Protein AF-A0A0R3VZJ7-F1 (afdb_monomer_lite)

Structure (mmCIF, N/CA/C/O backbone):
data_AF-A0A0R3VZJ7-F1
#
_entry.id   AF-A0A0R3VZJ7-F1
#
loop_
_atom_site.group_PDB
_atom_site.id
_atom_site.type_symbol
_atom_site.label_atom_id
_atom_site.label_alt_id
_atom_site.label_comp_id
_atom_site.label_asym_id
_atom_site.label_entity_id
_atom_site.label_seq_id
_atom_site.pdbx_PDB_ins_code
_atom_site.Cartn_x
_atom_site.Cartn_y
_atom_site.Cartn_z
_atom_site.occupancy
_atom_site.B_iso_or_equiv
_atom_site.auth_seq_id
_atom_site.auth_comp_id
_atom_site.auth_asym_id
_atom_site.auth_atom_id
_atom_site.pdbx_PDB_model_num
ATOM 1 N N . LEU A 1 1 ? 11.402 34.734 -26.280 1.00 41.38 1 LEU A N 1
ATOM 2 C CA . LEU A 1 1 ? 10.295 35.397 -25.561 1.00 41.38 1 LEU A CA 1
ATOM 3 C C . LEU A 1 1 ? 9.159 34.391 -25.543 1.00 41.38 1 LEU A C 1
ATOM 5 O O . LEU A 1 1 ? 8.475 34.257 -26.543 1.00 41.38 1 LEU A O 1
ATOM 9 N N . GLY A 1 2 ? 9.145 33.531 -24.523 1.00 44.25 2 GLY A N 1
ATOM 10 C CA . GLY A 1 2 ? 8.180 32.440 -24.400 1.00 44.25 2 GLY A CA 1
ATOM 11 C C . GLY A 1 2 ? 7.080 32.881 -23.454 1.00 44.25 2 GLY A C 1
ATOM 12 O O . GLY A 1 2 ? 7.387 33.278 -22.331 1.00 44.25 2 GLY A O 1
ATOM 13 N N . ASP A 1 3 ? 5.847 32.866 -23.945 1.00 43.16 3 ASP A N 1
ATOM 14 C CA . ASP A 1 3 ? 4.672 33.350 -23.238 1.00 43.16 3 ASP A CA 1
ATOM 15 C C . ASP A 1 3 ? 4.482 32.610 -21.914 1.00 43.16 3 ASP A C 1
ATOM 17 O O . ASP A 1 3 ? 4.195 31.411 -21.851 1.00 43.16 3 ASP A O 1
ATOM 21 N N . SER A 1 4 ? 4.660 33.356 -20.831 1.00 54.75 4 SER A N 1
ATOM 22 C CA . SER A 1 4 ? 4.216 32.994 -19.499 1.00 54.75 4 SER A CA 1
ATOM 23 C C . SER A 1 4 ? 2.700 32.815 -19.559 1.00 54.75 4 SER A C 1
ATOM 25 O O . SER A 1 4 ? 1.959 33.790 -19.673 1.00 54.75 4 SER A O 1
ATOM 27 N N . ASN A 1 5 ? 2.234 31.568 -19.490 1.00 50.53 5 ASN A N 1
ATOM 28 C CA . ASN A 1 5 ? 0.825 31.240 -19.283 1.00 50.53 5 ASN A CA 1
ATOM 29 C C . ASN A 1 5 ? 0.403 31.728 -17.887 1.00 50.53 5 ASN A C 1
ATOM 31 O O . ASN A 1 5 ? 0.384 30.972 -16.915 1.00 50.53 5 ASN A O 1
ATOM 35 N N . VAL A 1 6 ? 0.110 33.022 -17.778 1.00 53.94 6 VAL A N 1
ATOM 36 C CA . VAL A 1 6 ? -0.548 33.611 -16.617 1.00 53.94 6 VAL A CA 1
ATOM 37 C C . VAL A 1 6 ? -2.024 33.275 -16.760 1.00 53.94 6 VAL A C 1
ATOM 39 O O . VAL A 1 6 ? -2.749 33.890 -17.541 1.00 53.94 6 VAL A O 1
ATOM 42 N N . TYR A 1 7 ? -2.462 32.243 -16.043 1.00 53.28 7 TYR A N 1
ATOM 43 C CA . TYR A 1 7 ? -3.884 31.964 -15.906 1.00 53.28 7 TYR A CA 1
ATOM 44 C C . TYR A 1 7 ? -4.554 33.171 -15.234 1.00 53.28 7 TYR A C 1
ATOM 46 O O . TYR A 1 7 ? -4.030 33.663 -14.232 1.00 53.28 7 TYR A O 1
ATOM 54 N N . PRO A 1 8 ? -5.692 33.664 -15.750 1.00 54.41 8 PRO A N 1
ATOM 55 C CA . PRO A 1 8 ? -6.396 34.774 -15.123 1.00 54.41 8 PRO A CA 1
ATOM 56 C C . PRO A 1 8 ? -6.793 34.394 -13.689 1.00 54.41 8 PRO A C 1
ATOM 58 O O . PRO A 1 8 ? -7.278 33.285 -13.458 1.00 54.41 8 PRO A O 1
ATOM 61 N N . GLU A 1 9 ? -6.593 35.308 -12.733 1.00 56.12 9 GLU A N 1
ATOM 62 C CA . GLU A 1 9 ? -6.762 35.082 -11.282 1.00 56.12 9 GLU A CA 1
ATOM 63 C C . GLU A 1 9 ? -8.127 34.474 -10.914 1.00 56.12 9 GLU A C 1
ATOM 65 O O . GLU A 1 9 ? -8.233 33.650 -10.006 1.00 56.12 9 GLU A O 1
ATOM 70 N N . SER A 1 10 ? -9.159 34.766 -11.706 1.00 55.59 10 SER A N 1
ATOM 71 C CA . SER A 1 10 ? -10.507 34.208 -11.560 1.00 55.59 10 SER A CA 1
ATOM 72 C C . SER A 1 10 ? -10.596 32.689 -11.775 1.00 55.59 10 SER A C 1
ATOM 74 O O . SER A 1 10 ? -11.500 32.041 -11.246 1.00 55.59 10 SER A O 1
ATOM 76 N N . GLN A 1 11 ? -9.680 32.079 -12.535 1.00 52.94 11 GLN A N 1
ATOM 77 C CA . GLN A 1 11 ? -9.591 30.618 -12.650 1.00 52.94 11 GLN A CA 1
ATOM 78 C C . GLN A 1 11 ? -8.868 29.994 -11.454 1.00 52.94 11 GLN A C 1
ATOM 80 O O . GLN A 1 11 ? -9.221 28.890 -11.041 1.00 52.94 11 GLN A O 1
ATOM 85 N N . ILE A 1 12 ? -7.918 30.718 -10.858 1.00 54.38 12 ILE A N 1
ATOM 86 C CA . ILE A 1 12 ? -7.191 30.288 -9.660 1.00 54.38 12 ILE A CA 1
ATOM 87 C C . ILE A 1 12 ? -8.134 30.315 -8.443 1.00 54.38 12 ILE A C 1
ATOM 89 O O . ILE A 1 12 ? -8.209 29.332 -7.706 1.00 54.38 12 ILE A O 1
ATOM 93 N N . GLU A 1 13 ? -8.965 31.350 -8.291 1.00 49.41 13 GLU A N 1
ATOM 94 C CA . GLU A 1 13 ? -9.990 31.411 -7.231 1.00 49.41 13 GLU A CA 1
ATOM 95 C C . GLU A 1 13 ? -11.043 30.290 -7.331 1.00 49.41 13 GLU A C 1
ATOM 97 O O . GLU A 1 13 ? -11.495 29.756 -6.315 1.00 49.41 13 GLU A O 1
ATOM 102 N N . ARG A 1 14 ? -11.413 29.866 -8.549 1.00 48.00 14 ARG A N 1
ATOM 103 C CA . ARG A 1 14 ? -12.355 28.745 -8.777 1.00 48.00 14 ARG A CA 1
ATOM 104 C C . ARG A 1 14 ? -11.755 27.370 -8.478 1.00 48.00 14 ARG A C 1
ATOM 106 O O . ARG A 1 14 ? -12.500 26.393 -8.334 1.00 48.00 14 ARG A O 1
ATOM 113 N N . LEU A 1 15 ? -10.431 27.270 -8.403 1.00 51.25 15 LEU A N 1
ATOM 114 C CA . LEU A 1 15 ? -9.739 26.066 -7.946 1.00 51.25 15 LEU A CA 1
ATOM 115 C C . LEU A 1 15 ? -9.631 26.020 -6.415 1.00 51.25 15 LEU A C 1
ATOM 117 O O . LEU A 1 15 ? -9.600 24.925 -5.862 1.00 51.25 15 LEU A O 1
ATOM 121 N N . LEU A 1 16 ? -9.650 27.176 -5.743 1.00 52.19 16 LEU A N 1
ATOM 122 C CA . LEU A 1 16 ? -9.402 27.304 -4.302 1.00 52.19 16 LEU A CA 1
ATOM 123 C C . LEU A 1 16 ? -10.658 27.329 -3.417 1.00 52.19 16 LEU A C 1
ATOM 125 O O . LEU A 1 16 ? -10.527 27.176 -2.208 1.00 52.19 16 LEU A O 1
ATOM 129 N N . ASN A 1 17 ? -11.864 27.485 -3.978 1.00 48.81 17 ASN A N 1
ATOM 130 C CA . ASN A 1 17 ? -13.108 27.539 -3.199 1.00 48.81 17 ASN A CA 1
ATOM 131 C C . ASN A 1 17 ? -13.903 26.212 -3.249 1.00 48.81 17 ASN A C 1
ATOM 133 O O . ASN A 1 17 ? -14.627 25.961 -4.217 1.00 48.81 17 ASN A O 1
ATOM 137 N N . PRO A 1 18 ? -13.830 25.355 -2.207 1.00 49.69 18 PRO A N 1
ATOM 138 C CA . PRO A 1 18 ? -14.452 24.024 -2.187 1.00 49.69 18 PRO A CA 1
ATOM 139 C C . PRO A 1 18 ? -15.972 24.020 -1.925 1.00 49.69 18 PRO A C 1
ATOM 141 O O . PRO A 1 18 ? -16.560 22.951 -1.780 1.00 49.69 18 PRO A O 1
ATOM 144 N N . HIS A 1 19 ? -16.630 25.182 -1.870 1.00 48.81 19 HIS A N 1
ATOM 145 C CA . HIS A 1 19 ? -18.038 25.318 -1.467 1.00 48.81 19 HIS A CA 1
ATOM 146 C C . HIS A 1 19 ? -19.068 25.304 -2.616 1.00 48.81 19 HIS A C 1
ATOM 148 O O . HIS A 1 19 ? -20.208 25.712 -2.418 1.00 48.81 19 HIS A O 1
ATOM 154 N N . VAL A 1 20 ? -18.714 24.810 -3.808 1.00 49.72 20 VAL A N 1
ATOM 155 C CA . VAL A 1 20 ? -19.672 24.679 -4.923 1.00 49.72 20 VAL A CA 1
ATOM 156 C C . VAL A 1 20 ? -20.380 23.321 -4.870 1.00 49.72 20 VAL A C 1
ATOM 158 O O . VAL A 1 20 ? -19.741 22.267 -4.925 1.00 49.72 20 VAL A O 1
ATOM 161 N N . GLU A 1 21 ? -21.708 23.358 -4.780 1.00 42.06 21 GLU A N 1
ATOM 162 C CA . GLU A 1 21 ? -22.607 22.202 -4.809 1.00 42.06 21 GLU A CA 1
ATOM 163 C C . GLU A 1 21 ? -22.378 21.368 -6.090 1.00 42.06 21 GLU A C 1
ATOM 165 O O . GLU A 1 21 ? -22.330 21.907 -7.195 1.00 42.06 21 GLU A O 1
ATOM 170 N N . GLY A 1 22 ? -22.148 20.056 -5.945 1.00 54.41 22 GLY A N 1
ATOM 171 C CA . GLY A 1 22 ? -21.837 19.146 -7.061 1.00 54.41 22 GLY A CA 1
ATOM 172 C C . GLY A 1 22 ? -20.361 18.752 -7.236 1.00 54.41 22 GLY A C 1
ATOM 173 O O . GLY A 1 22 ? -20.058 17.944 -8.115 1.00 54.41 22 GLY A O 1
ATOM 174 N N . ARG A 1 23 ? -19.426 19.240 -6.403 1.00 47.16 23 ARG A N 1
ATOM 175 C CA . ARG A 1 23 ? -18.058 18.683 -6.343 1.00 47.16 23 ARG A CA 1
ATOM 176 C C . ARG A 1 23 ? -17.961 17.529 -5.341 1.00 47.16 23 ARG A C 1
ATOM 178 O O . ARG A 1 23 ? -18.386 17.646 -4.195 1.00 47.16 23 ARG A O 1
ATOM 185 N N . VAL A 1 24 ? -17.339 16.425 -5.762 1.00 50.09 24 VAL A N 1
ATOM 186 C CA . VAL A 1 24 ? -16.929 15.330 -4.870 1.00 50.09 24 VAL A CA 1
ATOM 187 C C . VAL A 1 24 ? -15.959 15.902 -3.836 1.00 50.09 24 VAL A C 1
ATOM 189 O O . VAL A 1 24 ? -14.879 16.373 -4.196 1.00 50.09 24 VAL A O 1
ATOM 192 N N . LYS A 1 25 ? -16.325 15.874 -2.549 1.00 46.91 25 LYS A N 1
ATOM 193 C CA . LYS A 1 25 ? -15.361 16.111 -1.469 1.00 46.91 25 LYS A CA 1
ATOM 194 C C . LYS A 1 25 ? -14.358 14.960 -1.485 1.00 46.91 25 LYS A C 1
ATOM 196 O O . LYS A 1 25 ? -14.656 13.871 -1.007 1.00 46.91 25 LYS A O 1
ATOM 201 N N . PHE A 1 26 ? -13.177 15.209 -2.046 1.00 52.59 26 PHE A N 1
ATOM 202 C CA . PHE A 1 26 ? -12.049 14.272 -2.009 1.00 52.59 26 PHE A CA 1
ATOM 203 C C . PHE A 1 26 ? -11.436 14.130 -0.605 1.00 52.59 26 PHE A C 1
ATOM 205 O O . PHE A 1 26 ? -10.594 13.269 -0.378 1.00 52.59 26 PHE A O 1
ATOM 212 N N . GLU A 1 27 ? -11.889 14.929 0.358 1.00 56.69 27 GLU A N 1
ATOM 213 C CA . GLU A 1 27 ? -11.442 14.884 1.745 1.00 56.69 27 GLU A CA 1
ATOM 214 C C . GLU A 1 27 ? -12.354 14.001 2.592 1.00 56.69 27 GLU A C 1
ATOM 216 O O . GLU A 1 27 ? -13.146 14.481 3.406 1.00 56.69 27 GLU A O 1
ATOM 221 N N . ARG A 1 28 ? -12.239 12.681 2.445 1.00 65.81 28 ARG A N 1
ATOM 222 C CA . ARG A 1 28 ? -12.564 11.830 3.589 1.00 65.81 28 ARG A CA 1
ATOM 223 C C . ARG A 1 28 ? -11.336 11.056 4.014 1.00 65.81 28 ARG A C 1
ATOM 225 O O . ARG A 1 28 ? -10.879 10.149 3.327 1.00 65.81 28 ARG A O 1
ATOM 232 N N . GLU A 1 29 ? -10.831 11.440 5.176 1.00 80.75 29 GLU A N 1
ATOM 233 C CA . GLU A 1 29 ? -9.747 10.740 5.841 1.00 80.75 29 GLU A CA 1
ATOM 234 C C . GLU A 1 29 ? -10.153 9.306 6.186 1.00 80.75 29 GLU A C 1
ATOM 236 O O . GLU A 1 29 ? -11.286 9.032 6.600 1.00 80.75 29 GLU A O 1
ATOM 241 N N . LEU A 1 30 ? -9.196 8.389 6.055 1.00 90.19 30 LEU A N 1
ATOM 242 C CA . LEU A 1 30 ? -9.347 7.029 6.551 1.00 90.19 30 LEU A CA 1
ATOM 243 C C . LEU A 1 30 ? -9.498 7.053 8.075 1.00 90.19 30 LEU A C 1
ATOM 245 O O . LEU A 1 30 ? -8.669 7.621 8.788 1.00 90.19 30 LEU A O 1
ATOM 249 N N . LYS A 1 31 ? -10.536 6.379 8.564 1.00 93.25 31 LYS A N 1
ATOM 250 C CA . LYS A 1 31 ? -10.782 6.091 9.984 1.00 93.25 31 LYS A CA 1
ATOM 251 C C . LYS A 1 31 ? -10.535 4.609 10.278 1.00 93.25 31 LYS A C 1
ATOM 253 O O . LYS A 1 31 ? -10.707 3.807 9.364 1.00 93.25 31 LYS A O 1
ATOM 258 N N . PRO A 1 32 ? -10.257 4.204 11.529 1.00 93.69 32 PRO A N 1
ATOM 259 C CA . PRO A 1 32 ? -10.097 2.789 11.884 1.00 93.69 32 PRO A CA 1
ATOM 260 C C . PRO A 1 32 ? -11.278 1.895 11.468 1.00 93.69 32 PRO A C 1
ATOM 262 O O . PRO A 1 32 ? -11.078 0.752 11.081 1.00 93.69 32 PRO A O 1
ATOM 265 N N . THR A 1 33 ? -12.501 2.428 11.466 1.00 93.69 33 THR A N 1
ATOM 266 C CA . THR A 1 33 ? -13.726 1.721 11.049 1.00 93.69 33 THR A CA 1
ATOM 267 C C . THR A 1 33 ? -13.951 1.697 9.533 1.00 93.69 33 THR A C 1
ATOM 269 O O . THR A 1 33 ? -14.984 1.231 9.060 1.00 93.69 33 THR A O 1
ATOM 272 N N . THR A 1 34 ? -13.016 2.225 8.738 1.00 93.44 34 THR A N 1
ATOM 273 C CA . THR A 1 34 ? -13.150 2.255 7.276 1.00 93.44 34 THR A CA 1
ATOM 274 C C . THR A 1 34 ? -12.887 0.867 6.718 1.00 93.44 34 THR A C 1
ATOM 276 O O . THR A 1 34 ? -11.823 0.298 6.962 1.00 93.44 34 THR A O 1
ATOM 279 N N . SER A 1 35 ? -13.838 0.350 5.941 1.00 95.06 35 SER A N 1
ATOM 280 C CA . SER A 1 35 ? -13.634 -0.856 5.143 1.00 95.06 35 SER A CA 1
ATOM 281 C C . SER A 1 35 ? -12.682 -0.559 3.985 1.00 95.06 35 SER A C 1
ATOM 283 O O . SER A 1 35 ? -12.845 0.439 3.270 1.00 95.06 35 SER A O 1
ATOM 285 N N . ILE A 1 36 ? -11.682 -1.417 3.818 1.00 95.75 36 ILE A N 1
ATOM 286 C CA . ILE A 1 36 ? -10.664 -1.349 2.779 1.00 95.75 36 ILE A CA 1
ATOM 287 C C . ILE A 1 36 ? -10.525 -2.696 2.075 1.00 95.75 36 ILE A C 1
ATOM 289 O O . ILE A 1 36 ? -10.745 -3.758 2.654 1.00 95.75 36 ILE A O 1
ATOM 293 N N . ARG A 1 37 ? -10.097 -2.646 0.816 1.00 96.19 37 ARG A N 1
ATOM 294 C CA . ARG A 1 37 ? -9.751 -3.820 0.017 1.00 96.19 37 ARG A CA 1
ATOM 295 C C . ARG A 1 37 ? -8.593 -3.508 -0.909 1.00 96.19 37 ARG A C 1
ATOM 297 O O . ARG A 1 37 ? -8.492 -2.401 -1.428 1.00 96.19 37 ARG A O 1
ATOM 304 N N . LEU A 1 38 ? -7.734 -4.492 -1.150 1.00 95.81 38 LEU A N 1
ATOM 305 C CA . LEU A 1 38 ? -6.675 -4.388 -2.151 1.00 95.81 38 LEU A CA 1
ATOM 306 C C . LEU A 1 38 ? -7.276 -4.121 -3.540 1.00 95.81 38 LEU A C 1
ATOM 308 O O . LEU A 1 38 ? -8.195 -4.823 -3.956 1.00 95.81 38 LEU A O 1
ATOM 312 N N . THR A 1 39 ? -6.746 -3.151 -4.283 1.00 94.12 39 THR A N 1
ATOM 313 C CA . THR A 1 39 ? -7.271 -2.770 -5.604 1.00 94.12 39 THR A CA 1
ATOM 314 C C . THR A 1 39 ? -7.266 -3.968 -6.555 1.00 94.12 39 THR A C 1
ATOM 316 O O . THR A 1 39 ? -8.296 -4.342 -7.119 1.00 94.12 39 THR A O 1
ATOM 319 N N . ARG A 1 40 ? -6.100 -4.608 -6.706 1.00 93.50 40 ARG A N 1
ATOM 320 C CA . ARG A 1 40 ? -5.902 -5.869 -7.432 1.00 93.50 40 ARG A CA 1
ATOM 321 C C . ARG A 1 40 ? -4.699 -6.596 -6.845 1.00 93.50 40 ARG A C 1
ATOM 323 O O . ARG A 1 40 ? -3.713 -5.964 -6.485 1.00 93.50 40 ARG A O 1
ATOM 330 N N . ARG A 1 41 ? -4.736 -7.927 -6.808 1.00 92.44 41 ARG A N 1
ATOM 331 C CA . ARG A 1 41 ? -3.574 -8.728 -6.388 1.00 92.44 41 ARG A CA 1
ATOM 332 C C . ARG A 1 41 ? -2.490 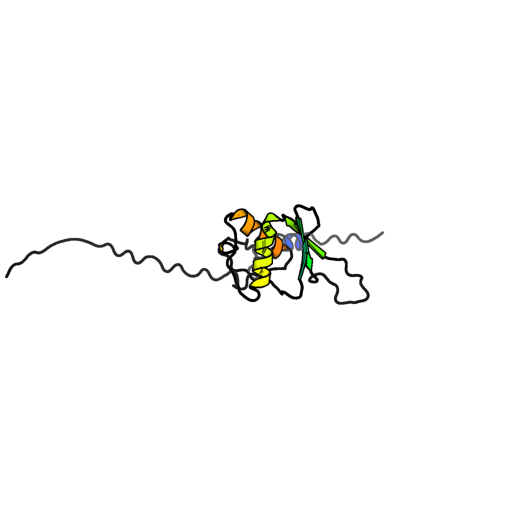-8.811 -7.466 1.00 92.44 41 ARG A C 1
ATOM 334 O O . ARG A 1 41 ? -1.310 -8.753 -7.150 1.00 92.44 41 ARG A O 1
ATOM 341 N N . SER A 1 42 ? -2.881 -8.907 -8.737 1.00 90.81 42 SER A N 1
ATOM 342 C CA . SER A 1 42 ? -1.965 -9.144 -9.866 1.00 90.81 42 SER A CA 1
ATOM 343 C C . SER A 1 42 ? -1.046 -7.969 -10.209 1.00 90.81 42 SER A C 1
ATOM 345 O O . SER A 1 42 ? -0.147 -8.121 -11.027 1.00 90.81 42 SER A O 1
ATOM 347 N N . ILE A 1 43 ? -1.294 -6.791 -9.635 1.00 89.81 43 ILE A N 1
ATOM 348 C CA . ILE A 1 43 ? -0.516 -5.579 -9.908 1.00 89.81 43 ILE A CA 1
ATOM 349 C C . ILE A 1 43 ? 0.654 -5.404 -8.938 1.00 89.81 43 ILE A C 1
ATOM 351 O O . ILE A 1 43 ? 1.373 -4.426 -9.096 1.00 89.81 43 ILE A O 1
ATOM 355 N N . LEU A 1 44 ? 0.803 -6.276 -7.930 1.00 93.81 44 LEU A N 1
ATOM 356 C CA . LEU A 1 44 ? 1.744 -6.100 -6.822 1.00 93.81 44 LEU A CA 1
ATOM 357 C C . LEU A 1 44 ? 2.850 -7.154 -6.832 1.00 93.81 44 LEU A C 1
ATOM 359 O O . LEU A 1 44 ? 2.586 -8.343 -7.008 1.00 93.81 44 LEU A O 1
ATOM 363 N N . GLY A 1 45 ? 4.072 -6.719 -6.535 1.00 93.44 45 GLY A N 1
ATOM 364 C CA . GLY A 1 45 ? 5.202 -7.582 -6.207 1.00 93.44 45 GLY A CA 1
ATOM 365 C C . GLY A 1 45 ? 5.809 -7.170 -4.872 1.00 93.44 45 GLY A C 1
ATOM 366 O O . GLY A 1 45 ? 6.285 -6.046 -4.731 1.00 93.44 45 GLY A O 1
ATOM 367 N N . LEU A 1 46 ? 5.802 -8.068 -3.887 1.00 94.81 46 LEU A N 1
ATOM 368 C CA . LEU A 1 46 ? 6.391 -7.799 -2.578 1.00 94.81 46 LEU A CA 1
ATOM 369 C C . LEU A 1 46 ? 7.843 -8.290 -2.535 1.00 94.81 46 LEU A C 1
ATOM 371 O O . LEU A 1 46 ? 8.114 -9.468 -2.760 1.00 94.81 46 LEU A O 1
ATOM 375 N N . VAL A 1 47 ? 8.776 -7.386 -2.232 1.00 93.94 47 VAL A N 1
ATOM 376 C CA . VAL A 1 47 ? 10.216 -7.670 -2.192 1.00 93.94 47 VAL A CA 1
ATOM 377 C C . VAL A 1 47 ? 10.781 -7.278 -0.834 1.00 93.94 47 VAL A C 1
ATOM 379 O O . VAL A 1 47 ? 10.714 -6.125 -0.407 1.00 93.94 47 VAL A O 1
ATOM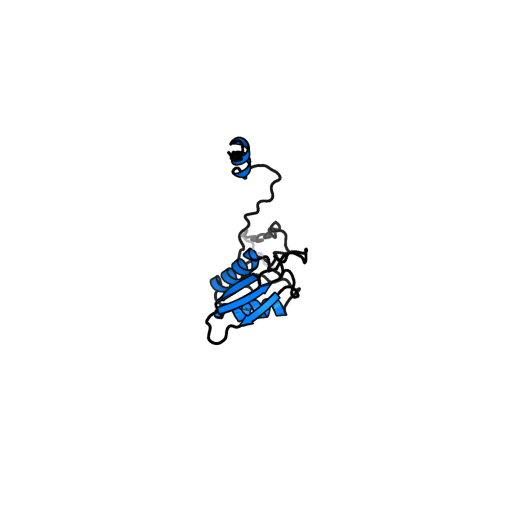 382 N N . ARG A 1 48 ? 11.382 -8.251 -0.149 1.00 91.81 48 ARG A N 1
ATOM 383 C CA . ARG A 1 48 ? 12.074 -8.045 1.127 1.00 91.81 48 ARG A CA 1
ATOM 384 C C . ARG A 1 48 ? 13.542 -7.724 0.842 1.00 91.81 48 ARG A C 1
ATOM 386 O O . ARG A 1 48 ? 14.232 -8.539 0.230 1.00 91.81 48 ARG A O 1
ATOM 393 N N . ARG A 1 49 ? 14.044 -6.574 1.304 1.00 82.88 49 ARG A N 1
ATOM 394 C CA . ARG A 1 49 ? 15.480 -6.268 1.205 1.00 82.88 49 ARG A CA 1
ATOM 395 C C . ARG A 1 49 ? 16.260 -7.113 2.218 1.00 82.88 49 ARG A C 1
ATOM 397 O O . ARG A 1 49 ? 15.853 -7.256 3.376 1.00 82.88 49 ARG A O 1
ATOM 404 N N . ARG A 1 50 ? 17.365 -7.721 1.775 1.00 80.88 50 ARG A N 1
ATOM 405 C CA . ARG A 1 50 ? 18.226 -8.559 2.624 1.00 80.88 50 ARG A CA 1
ATOM 406 C C . ARG A 1 50 ? 18.942 -7.673 3.645 1.00 80.88 50 ARG A C 1
ATOM 408 O O . ARG A 1 50 ? 19.572 -6.702 3.250 1.00 80.88 50 ARG A O 1
ATOM 415 N N . GLY A 1 51 ? 18.830 -8.003 4.933 1.00 79.12 51 GLY A N 1
ATOM 416 C CA . GLY A 1 51 ? 19.479 -7.248 6.015 1.00 79.12 51 GLY A CA 1
ATOM 417 C C . GLY A 1 51 ? 18.912 -5.845 6.270 1.00 79.12 51 GLY A C 1
ATOM 418 O O . GLY A 1 51 ? 19.553 -5.073 6.968 1.00 79.12 51 GLY A O 1
ATOM 419 N N . GLY A 1 52 ? 17.749 -5.507 5.700 1.00 83.25 52 GLY A N 1
ATOM 420 C CA . GLY A 1 52 ? 17.111 -4.202 5.876 1.00 83.25 52 GLY A CA 1
ATOM 421 C C . GLY A 1 52 ? 15.896 -4.228 6.807 1.00 83.25 52 GLY A C 1
ATOM 422 O O . GLY A 1 52 ? 15.160 -5.223 6.880 1.00 83.25 52 GLY A O 1
ATOM 423 N N . ASP A 1 53 ? 15.643 -3.075 7.426 1.00 92.56 53 ASP A N 1
ATOM 424 C CA . ASP A 1 53 ? 14.486 -2.795 8.288 1.00 92.56 53 ASP A CA 1
ATOM 425 C C . ASP A 1 53 ? 13.231 -2.386 7.502 1.00 92.56 53 ASP A C 1
ATOM 427 O O . ASP A 1 53 ? 12.234 -1.955 8.082 1.00 92.56 53 ASP A O 1
ATOM 431 N N . SER A 1 54 ? 13.253 -2.540 6.177 1.00 95.50 54 SER A N 1
ATOM 432 C CA . SER A 1 54 ? 12.158 -2.195 5.275 1.00 95.50 54 SER A CA 1
ATOM 433 C C . SER A 1 54 ? 11.879 -3.281 4.233 1.00 95.50 54 SER A C 1
ATOM 435 O O . SER A 1 54 ? 12.661 -4.215 4.008 1.00 95.50 54 SER A O 1
ATOM 437 N N . PHE A 1 55 ? 10.721 -3.165 3.594 1.00 95.94 55 PHE A N 1
ATOM 438 C CA . PHE A 1 55 ? 10.332 -3.931 2.417 1.00 95.94 55 PHE A CA 1
ATOM 439 C C . PHE A 1 55 ? 9.737 -2.995 1.364 1.00 95.94 55 PHE A C 1
ATOM 441 O O . PHE A 1 55 ? 9.301 -1.886 1.678 1.00 95.94 55 PHE A O 1
ATOM 448 N N . CYS A 1 56 ? 9.721 -3.447 0.113 1.00 95.81 56 CYS A N 1
ATOM 449 C CA . CYS A 1 56 ? 9.189 -2.692 -1.015 1.00 95.81 56 CYS A CA 1
ATOM 450 C C . CYS A 1 56 ? 7.988 -3.420 -1.623 1.00 95.81 56 CYS A C 1
ATOM 452 O O . CYS A 1 56 ? 8.029 -4.633 -1.841 1.00 95.81 56 CYS A O 1
ATOM 454 N N . ILE A 1 57 ? 6.942 -2.663 -1.938 1.00 96.44 57 ILE A N 1
ATOM 455 C CA . ILE A 1 57 ? 5.784 -3.116 -2.705 1.00 96.44 57 ILE A CA 1
ATOM 456 C C . ILE A 1 57 ? 5.889 -2.485 -4.088 1.00 96.44 57 ILE A C 1
ATOM 458 O O . ILE A 1 57 ? 5.597 -1.304 -4.256 1.00 96.44 57 ILE A O 1
ATOM 462 N N . TYR A 1 58 ? 6.330 -3.258 -5.071 1.00 96.00 58 TYR A N 1
ATOM 463 C CA . TYR A 1 58 ? 6.347 -2.838 -6.467 1.00 96.00 58 TYR A CA 1
ATOM 464 C C . TYR A 1 58 ? 4.944 -2.903 -7.052 1.00 96.00 58 TYR A C 1
ATOM 466 O O . TYR A 1 58 ? 4.198 -3.839 -6.751 1.00 96.00 58 TYR A O 1
ATOM 474 N N . HIS A 1 59 ? 4.593 -1.944 -7.907 1.00 94.44 59 HIS A N 1
ATOM 475 C CA . HIS A 1 59 ? 3.315 -1.967 -8.604 1.00 94.44 59 HIS A CA 1
ATOM 476 C C . HIS A 1 59 ? 3.368 -1.372 -10.009 1.00 94.44 59 HIS A C 1
ATOM 478 O O . HIS A 1 59 ? 4.248 -0.585 -10.340 1.00 94.44 59 HIS A O 1
ATOM 484 N N . ILE A 1 60 ? 2.379 -1.740 -10.826 1.00 93.00 60 ILE A N 1
ATOM 485 C CA . ILE A 1 60 ? 2.275 -1.322 -12.236 1.00 93.00 60 ILE A CA 1
ATOM 486 C C . ILE A 1 60 ? 1.185 -0.272 -12.498 1.00 93.00 60 ILE A C 1
ATOM 488 O O . ILE A 1 60 ? 0.894 0.028 -13.651 1.00 93.00 60 ILE A O 1
ATOM 492 N N . LEU A 1 61 ? 0.559 0.283 -11.450 1.00 90.50 61 LEU A N 1
ATOM 493 C CA . LEU A 1 61 ? -0.534 1.267 -11.594 1.00 90.50 61 LEU A CA 1
ATOM 494 C C . LEU A 1 61 ? -0.144 2.511 -12.400 1.00 90.50 61 LEU A C 1
ATOM 496 O O . LEU A 1 61 ? -0.986 3.068 -13.095 1.00 90.50 61 LEU A O 1
ATOM 500 N N . CYS A 1 62 ? 1.118 2.925 -12.308 1.00 87.12 62 CYS A N 1
ATOM 501 C CA . CYS A 1 62 ? 1.630 4.112 -12.985 1.00 87.12 62 CYS A CA 1
ATOM 502 C C . CYS A 1 62 ? 2.308 3.786 -14.321 1.00 87.12 62 CYS A C 1
ATOM 504 O O . CYS A 1 62 ? 2.886 4.678 -14.939 1.00 87.12 62 CYS A O 1
ATOM 506 N N . ASN A 1 63 ? 2.272 2.525 -14.769 1.00 90.38 63 ASN A N 1
ATOM 507 C CA . ASN A 1 63 ? 2.898 2.159 -16.030 1.00 90.38 63 ASN A CA 1
ATOM 508 C C . ASN A 1 63 ? 2.126 2.782 -17.196 1.00 90.38 63 ASN A C 1
ATOM 510 O O . ASN A 1 63 ? 0.906 2.638 -17.315 1.00 90.38 63 ASN A O 1
ATOM 514 N N . SER A 1 64 ? 2.864 3.421 -18.098 1.00 89.25 64 SER A N 1
ATOM 515 C CA . SER A 1 64 ? 2.366 3.802 -19.407 1.00 89.25 64 SER A CA 1
ATOM 516 C C . SER A 1 64 ? 1.850 2.569 -20.141 1.00 89.25 64 SER A C 1
ATOM 518 O O . SER A 1 64 ? 2.488 1.513 -20.171 1.00 89.25 64 SER A O 1
ATOM 520 N N . ARG A 1 65 ? 0.690 2.731 -20.779 1.00 90.00 65 ARG A N 1
ATOM 521 C CA . ARG A 1 65 ? 0.135 1.740 -21.709 1.00 90.00 65 ARG A CA 1
ATOM 522 C C . ARG A 1 65 ? 0.838 1.762 -23.064 1.00 90.00 65 ARG A C 1
ATOM 524 O O . ARG A 1 65 ? 0.692 0.820 -23.835 1.00 90.00 65 ARG A O 1
ATOM 531 N N . ASP A 1 66 ? 1.558 2.838 -23.362 1.00 91.69 66 ASP A N 1
ATOM 532 C CA . ASP A 1 66 ? 2.327 2.989 -24.586 1.00 91.69 66 ASP A CA 1
ATOM 533 C C . ASP A 1 66 ? 3.745 2.453 -24.371 1.00 91.69 66 ASP A C 1
ATOM 535 O O . ASP A 1 66 ? 4.529 3.004 -23.595 1.00 91.69 66 ASP A O 1
ATOM 539 N N . LEU A 1 67 ? 4.042 1.364 -25.086 1.00 84.25 67 LEU A N 1
ATOM 540 C CA . LEU A 1 67 ? 5.284 0.596 -25.012 1.00 84.25 67 LEU A CA 1
ATOM 541 C C . LEU A 1 67 ? 6.528 1.411 -25.397 1.00 84.25 67 LEU A C 1
ATOM 543 O O . LEU A 1 67 ? 7.640 1.029 -25.043 1.00 84.25 67 LEU A O 1
ATOM 547 N N . ARG A 1 68 ? 6.362 2.528 -26.116 1.00 91.06 68 ARG A N 1
ATOM 548 C CA . ARG A 1 68 ? 7.476 3.410 -26.495 1.00 91.06 68 ARG A CA 1
ATOM 549 C C . ARG A 1 68 ? 8.045 4.162 -25.296 1.00 91.06 68 ARG A C 1
ATOM 551 O O . ARG A 1 68 ? 9.197 4.586 -25.340 1.00 91.06 68 ARG A O 1
ATOM 558 N N . PHE A 1 69 ? 7.254 4.331 -24.237 1.00 89.69 69 PHE A N 1
ATOM 559 C CA . PHE A 1 69 ? 7.723 4.945 -23.004 1.00 89.69 69 PHE A CA 1
ATOM 560 C C . PHE A 1 69 ? 8.337 3.886 -22.094 1.00 89.69 69 PHE A C 1
ATOM 562 O O . PHE A 1 69 ? 7.705 2.884 -21.756 1.00 89.69 69 PHE A O 1
ATOM 569 N N . ALA A 1 70 ? 9.570 4.137 -21.658 1.00 83.62 70 ALA A N 1
ATOM 570 C CA . ALA A 1 70 ? 10.186 3.344 -20.610 1.00 83.62 70 ALA A CA 1
ATOM 571 C C . ALA A 1 70 ? 9.392 3.519 -19.306 1.00 83.62 70 ALA A C 1
ATOM 573 O O . ALA A 1 70 ? 9.151 4.638 -18.854 1.00 83.62 70 ALA A O 1
ATOM 574 N N . ASN A 1 71 ? 8.996 2.402 -18.700 1.00 83.88 71 ASN A N 1
ATOM 575 C CA . ASN A 1 71 ? 8.367 2.396 -17.387 1.00 83.88 71 ASN A CA 1
ATOM 576 C C . ASN A 1 71 ? 9.444 2.227 -16.318 1.00 83.88 71 ASN A C 1
ATOM 578 O O . ASN A 1 71 ? 10.161 1.225 -16.309 1.00 83.88 71 ASN A O 1
ATOM 582 N N . TYR A 1 72 ? 9.544 3.188 -15.404 1.00 86.75 72 TYR A N 1
ATOM 583 C CA . TYR A 1 72 ? 10.397 3.047 -14.230 1.00 86.75 72 TYR A CA 1
ATOM 584 C C . TYR A 1 72 ? 9.690 2.212 -13.166 1.00 86.75 72 TYR A C 1
ATOM 586 O O . TYR A 1 72 ? 8.476 2.315 -12.971 1.00 86.75 72 TYR A O 1
ATOM 594 N N . ALA A 1 73 ? 10.460 1.381 -12.464 1.00 86.50 73 ALA A N 1
ATOM 595 C CA . ALA A 1 73 ? 9.931 0.563 -11.388 1.00 86.50 73 ALA A CA 1
ATOM 596 C C . ALA A 1 73 ? 9.376 1.465 -10.276 1.00 86.50 73 ALA A C 1
ATOM 598 O O . ALA A 1 73 ? 10.132 2.132 -9.571 1.00 86.50 73 ALA A O 1
ATOM 599 N N . THR A 1 74 ? 8.053 1.471 -10.122 1.00 91.69 74 THR A N 1
ATOM 600 C CA . THR A 1 74 ? 7.383 2.203 -9.045 1.00 91.69 74 THR A CA 1
ATOM 601 C C . THR A 1 74 ? 7.233 1.276 -7.849 1.00 91.69 74 THR A C 1
ATOM 603 O O . THR A 1 74 ? 6.772 0.139 -7.991 1.00 91.69 74 THR A O 1
ATOM 606 N N . TYR A 1 75 ? 7.647 1.743 -6.674 1.00 94.31 75 TYR A N 1
ATOM 607 C CA . TYR A 1 75 ? 7.514 0.984 -5.441 1.00 94.31 75 TYR A CA 1
ATOM 608 C C . TYR A 1 75 ? 7.152 1.873 -4.258 1.00 94.31 75 TYR A C 1
ATOM 610 O O . TYR A 1 75 ? 7.535 3.038 -4.187 1.00 94.31 75 TYR A O 1
ATOM 618 N N . LEU A 1 76 ? 6.453 1.273 -3.302 1.00 95.25 76 LEU A N 1
ATOM 619 C CA . LEU A 1 76 ? 6.192 1.837 -1.988 1.00 95.25 76 LEU A CA 1
ATOM 620 C C . LEU A 1 76 ? 7.093 1.144 -0.967 1.00 95.25 76 LEU A C 1
ATOM 622 O O . LEU A 1 76 ? 7.022 -0.074 -0.802 1.00 95.25 76 LEU A O 1
ATOM 626 N N . GLU A 1 77 ? 7.956 1.905 -0.301 1.00 95.75 77 GLU A N 1
ATOM 627 C CA . GLU A 1 77 ? 8.808 1.394 0.775 1.00 95.75 77 GLU A CA 1
ATOM 628 C C . GLU A 1 77 ? 8.114 1.549 2.134 1.00 95.75 77 GLU A C 1
ATOM 630 O O . GLU A 1 77 ? 7.547 2.598 2.439 1.00 95.75 77 GLU A O 1
ATOM 635 N N . MET A 1 78 ? 8.147 0.495 2.950 1.00 95.81 78 MET A N 1
ATOM 636 C CA . MET A 1 78 ? 7.520 0.461 4.272 1.00 95.81 78 MET A CA 1
ATOM 637 C C . MET A 1 78 ? 8.414 -0.229 5.311 1.00 95.81 78 MET A C 1
ATOM 639 O O . MET A 1 78 ? 9.174 -1.136 4.962 1.00 95.81 78 MET A O 1
ATOM 643 N N . PRO A 1 79 ? 8.305 0.142 6.602 1.00 95.50 79 PRO A N 1
ATOM 644 C CA . PRO A 1 79 ? 9.011 -0.538 7.684 1.00 95.50 79 PRO A CA 1
ATOM 645 C C . PRO A 1 79 ? 8.637 -2.018 7.783 1.00 95.50 79 PRO A C 1
ATOM 647 O O . PRO A 1 79 ? 7.462 -2.380 7.740 1.00 95.50 79 PRO A O 1
ATOM 650 N N . ARG A 1 80 ? 9.625 -2.879 8.027 1.00 94.12 80 ARG A N 1
ATOM 651 C CA . ARG A 1 80 ? 9.484 -4.340 8.125 1.00 94.12 80 ARG A CA 1
ATOM 652 C C . ARG A 1 80 ? 8.441 -4.787 9.150 1.00 94.12 80 ARG A C 1
ATOM 654 O O . ARG A 1 80 ? 7.785 -5.795 8.916 1.00 94.12 80 ARG A O 1
ATOM 661 N N . LYS A 1 81 ? 8.233 -4.038 10.238 1.00 94.12 81 LYS A N 1
ATOM 662 C CA . LYS A 1 81 ? 7.186 -4.332 11.238 1.00 94.12 81 LYS A CA 1
ATOM 663 C C . LYS A 1 81 ? 5.767 -4.385 10.650 1.00 94.12 81 LYS A C 1
ATOM 665 O O . LYS A 1 81 ? 4.905 -5.058 11.198 1.00 94.12 81 LYS A O 1
ATOM 670 N N . LEU A 1 82 ? 5.531 -3.697 9.531 1.00 96.06 82 LEU A N 1
ATOM 671 C CA . LEU A 1 82 ? 4.227 -3.623 8.871 1.00 96.06 82 LEU A CA 1
ATOM 672 C C . LEU A 1 82 ? 4.003 -4.754 7.856 1.00 96.06 82 LEU A C 1
ATOM 674 O O . LEU A 1 82 ? 2.902 -4.910 7.330 1.00 96.06 82 LEU A O 1
ATOM 678 N N . LEU A 1 83 ? 5.041 -5.544 7.571 1.00 95.06 83 LEU A N 1
ATOM 679 C CA . LEU A 1 83 ? 5.043 -6.542 6.507 1.00 95.06 83 LEU A CA 1
ATOM 680 C C . LEU A 1 83 ? 3.920 -7.572 6.664 1.00 95.06 83 LEU A C 1
ATOM 682 O O . LEU A 1 83 ? 3.195 -7.831 5.707 1.00 95.06 83 LEU A O 1
ATOM 686 N N . SER A 1 84 ? 3.739 -8.111 7.871 1.00 95.38 84 SER A N 1
ATOM 687 C CA . SER A 1 84 ? 2.734 -9.144 8.139 1.00 95.38 84 SER A CA 1
ATOM 688 C C . SER A 1 84 ? 1.309 -8.669 7.836 1.00 95.38 84 SER A C 1
ATOM 690 O O . SER A 1 84 ? 0.496 -9.450 7.349 1.00 95.38 84 SER A O 1
ATOM 692 N N . MET A 1 85 ? 1.009 -7.382 8.060 1.00 96.56 85 MET A N 1
ATOM 693 C CA . MET A 1 85 ? -0.297 -6.800 7.724 1.00 96.56 85 MET A CA 1
ATOM 694 C C . MET A 1 85 ? -0.530 -6.776 6.217 1.00 96.56 85 MET A C 1
ATOM 696 O O . MET A 1 85 ? -1.613 -7.123 5.752 1.00 96.56 85 MET A O 1
ATOM 700 N N . VAL A 1 86 ? 0.492 -6.391 5.450 1.00 96.56 86 VAL A N 1
ATOM 701 C CA . VAL A 1 86 ? 0.409 -6.326 3.987 1.00 96.56 86 VAL A CA 1
ATOM 702 C C . VAL A 1 86 ? 0.311 -7.725 3.382 1.00 96.56 86 VAL A C 1
ATOM 704 O O . VAL A 1 86 ? -0.507 -7.949 2.494 1.00 96.56 86 VAL A O 1
ATOM 707 N N . GLU A 1 87 ? 1.097 -8.684 3.874 1.00 96.25 87 GLU A N 1
ATOM 708 C CA . GLU A 1 87 ? 1.034 -10.080 3.420 1.00 96.25 87 GLU A CA 1
ATOM 709 C C . GLU A 1 87 ? -0.339 -10.697 3.683 1.00 96.25 87 GLU A C 1
ATOM 711 O O . GLU A 1 87 ? -0.909 -11.339 2.798 1.00 96.25 87 GLU A O 1
ATOM 716 N N . TRP A 1 88 ? -0.906 -10.435 4.861 1.00 96.94 88 TRP A N 1
ATOM 717 C CA . TRP A 1 88 ? -2.255 -10.866 5.196 1.00 96.94 88 TRP A CA 1
ATOM 718 C C . TRP A 1 88 ? -3.305 -10.225 4.280 1.00 96.94 88 TRP A C 1
ATOM 720 O O . TRP A 1 88 ? -4.139 -10.935 3.721 1.00 96.94 88 TRP A O 1
ATOM 730 N N . LEU A 1 89 ? -3.216 -8.914 4.028 1.00 96.06 89 LEU A N 1
ATOM 731 C CA . LEU A 1 89 ? -4.128 -8.207 3.122 1.00 96.06 89 LEU A CA 1
ATOM 732 C C . LEU A 1 89 ? -4.081 -8.765 1.687 1.00 96.06 89 LEU A C 1
ATOM 734 O O . LEU A 1 89 ? -5.109 -8.873 1.020 1.00 96.06 89 LEU A O 1
ATOM 738 N N . ILE A 1 90 ? -2.895 -9.157 1.209 1.00 95.69 90 ILE A N 1
ATOM 739 C CA . ILE A 1 90 ? -2.726 -9.823 -0.092 1.00 95.69 90 ILE A CA 1
ATOM 740 C C . ILE A 1 90 ? -3.374 -11.213 -0.089 1.00 95.69 90 ILE A C 1
ATOM 742 O O . ILE A 1 90 ? -3.983 -11.604 -1.089 1.00 95.69 90 ILE A O 1
ATOM 746 N N . ALA A 1 91 ? -3.240 -11.958 1.010 1.00 96.06 91 ALA A N 1
ATOM 747 C CA . ALA A 1 91 ? -3.779 -13.307 1.144 1.00 96.06 91 ALA A CA 1
ATOM 748 C C . ALA A 1 91 ? -5.313 -13.331 1.163 1.00 96.06 91 ALA A C 1
ATOM 750 O O . ALA A 1 91 ? -5.904 -14.251 0.601 1.00 96.06 91 ALA A O 1
ATOM 751 N N . ILE A 1 92 ? -5.951 -12.317 1.756 1.00 95.81 92 ILE A N 1
ATOM 752 C CA . ILE A 1 92 ? -7.414 -12.251 1.846 1.00 95.81 92 ILE A CA 1
ATOM 753 C C . ILE A 1 92 ? -8.094 -11.664 0.603 1.00 95.81 92 ILE A C 1
ATOM 755 O O . ILE A 1 92 ? -9.317 -11.700 0.528 1.00 95.81 92 ILE A O 1
ATOM 759 N N . TYR A 1 93 ? -7.357 -11.128 -0.380 1.00 94.69 93 TYR A N 1
ATOM 760 C CA . TYR A 1 93 ? -7.968 -10.591 -1.603 1.00 94.69 93 TYR A CA 1
ATOM 761 C C . TYR A 1 93 ? -8.823 -11.664 -2.313 1.00 94.69 93 TYR A C 1
ATOM 763 O O . TYR A 1 93 ? -8.314 -12.761 -2.559 1.00 94.69 93 TYR A O 1
ATOM 771 N N . PRO A 1 94 ? -10.073 -11.358 -2.720 1.00 95.19 94 PRO A N 1
ATOM 772 C CA . PRO A 1 94 ? -10.676 -10.030 -2.852 1.00 95.19 94 PRO A CA 1
ATOM 773 C C . PRO A 1 94 ? -11.632 -9.640 -1.715 1.00 95.19 94 PRO A C 1
ATOM 775 O O . PRO A 1 94 ? -12.586 -8.914 -1.972 1.00 95.19 94 PRO A O 1
ATOM 778 N N . ASN A 1 95 ? -11.409 -10.105 -0.489 1.00 95.50 95 ASN A N 1
ATOM 779 C CA . ASN A 1 95 ? -12.273 -9.772 0.641 1.00 95.50 95 ASN A CA 1
ATOM 780 C C . ASN A 1 95 ? -11.997 -8.360 1.179 1.00 95.50 95 ASN 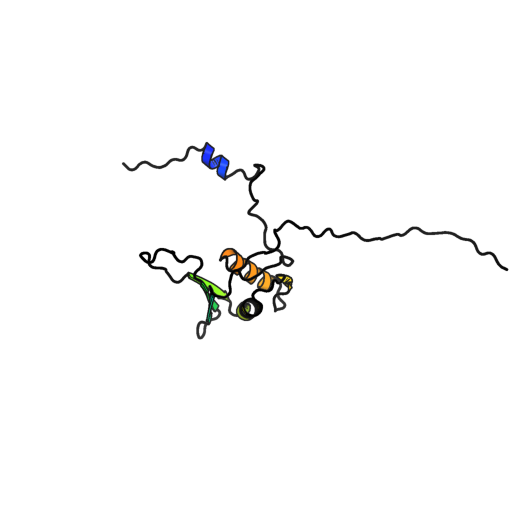A C 1
ATOM 782 O O . ASN A 1 95 ? -10.863 -7.872 1.143 1.00 95.50 95 ASN A O 1
ATOM 786 N N . ASP A 1 96 ? -13.055 -7.730 1.685 1.00 95.69 96 ASP A N 1
ATOM 787 C CA . ASP A 1 96 ? -13.010 -6.444 2.377 1.00 95.69 96 ASP A CA 1
ATOM 788 C C . ASP A 1 96 ? -12.667 -6.651 3.865 1.00 95.69 96 ASP A C 1
ATOM 790 O O . ASP A 1 96 ? -13.041 -7.661 4.463 1.00 95.69 96 ASP A O 1
ATOM 794 N N . VAL A 1 97 ? -11.980 -5.687 4.479 1.00 95.69 97 VAL A N 1
ATOM 795 C CA . VAL A 1 97 ? -11.624 -5.704 5.908 1.00 95.69 97 VAL A CA 1
ATOM 796 C C . VAL A 1 97 ? -11.667 -4.292 6.489 1.00 95.69 97 VAL A C 1
ATOM 798 O O . VAL A 1 97 ? -11.320 -3.333 5.803 1.00 95.69 97 VAL A O 1
ATOM 801 N N . MET A 1 98 ? -12.061 -4.127 7.754 1.00 95.88 98 MET A N 1
ATOM 802 C CA . MET A 1 98 ? -11.913 -2.836 8.436 1.00 95.88 98 MET A CA 1
ATOM 803 C C . MET A 1 98 ? -10.460 -2.600 8.856 1.00 95.88 98 MET A C 1
ATOM 805 O O . MET A 1 98 ? -9.755 -3.525 9.254 1.00 95.88 98 MET A O 1
ATOM 809 N N . ILE A 1 99 ? -9.998 -1.348 8.828 1.00 96.31 99 ILE A N 1
ATOM 81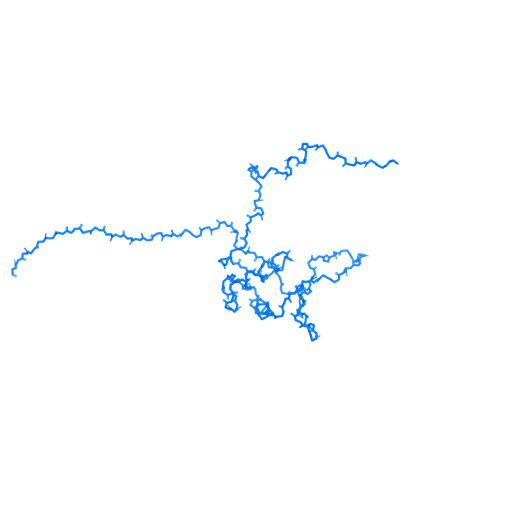0 C CA . ILE A 1 99 ? -8.615 -1.018 9.220 1.00 96.31 99 ILE A CA 1
ATOM 811 C C . ILE A 1 99 ? -8.312 -1.462 10.663 1.00 96.31 99 ILE A C 1
ATOM 813 O O . ILE A 1 99 ? -7.208 -1.933 10.938 1.00 96.31 99 ILE A O 1
ATOM 817 N N . CYS A 1 100 ? -9.275 -1.359 11.582 1.00 95.75 100 CYS A N 1
ATOM 818 C CA . CYS A 1 100 ? -9.129 -1.811 12.967 1.00 95.75 100 CYS A CA 1
ATOM 819 C C . CYS A 1 100 ? -8.914 -3.325 13.106 1.00 95.75 100 CYS A C 1
ATOM 821 O O . CYS A 1 100 ? -8.290 -3.741 14.084 1.00 95.75 100 CYS A O 1
ATOM 823 N N . ASP A 1 101 ? -9.341 -4.115 12.120 1.00 95.94 101 ASP A N 1
ATOM 824 C CA . ASP A 1 101 ? -9.280 -5.581 12.133 1.00 95.94 101 ASP A CA 1
ATOM 825 C C . ASP A 1 101 ? -8.015 -6.126 11.453 1.00 95.94 101 ASP A C 1
ATOM 827 O O . ASP A 1 101 ? -7.782 -7.335 11.452 1.00 95.94 101 ASP A O 1
ATOM 831 N N . LEU A 1 102 ? -7.161 -5.252 10.899 1.00 96.19 102 LEU A N 1
ATOM 832 C CA . LEU A 1 102 ? -5.845 -5.660 10.405 1.00 96.19 102 LEU A CA 1
ATOM 833 C C . LEU A 1 102 ? -5.042 -6.340 11.528 1.00 96.19 102 LEU A C 1
ATOM 835 O O . LEU A 1 102 ? -5.143 -5.926 12.688 1.00 96.19 102 LEU A O 1
ATOM 839 N N . PRO A 1 103 ? -4.221 -7.357 11.215 1.00 95.12 103 PRO A N 1
ATOM 840 C CA . PRO A 1 103 ? -3.470 -8.079 12.235 1.00 95.12 103 PRO A CA 1
ATOM 841 C C . PRO A 1 103 ? -2.472 -7.165 12.964 1.00 95.12 103 PRO A C 1
ATOM 843 O O . PRO A 1 103 ? -1.904 -6.244 12.380 1.00 95.12 103 PRO A O 1
ATOM 846 N N . GLY A 1 104 ? -2.236 -7.442 14.246 1.00 91.31 104 GLY A N 1
ATOM 847 C CA . GLY A 1 104 ? -1.373 -6.651 15.129 1.00 91.31 104 GLY A CA 1
ATOM 848 C C . GLY A 1 104 ? -2.157 -5.778 16.111 1.00 91.31 104 GLY A C 1
ATOM 849 O O . GLY A 1 104 ? -3.351 -5.542 15.942 1.00 91.31 104 GLY A O 1
ATOM 850 N N . ASP A 1 105 ? -1.474 -5.287 17.143 1.00 90.06 105 ASP A N 1
ATOM 851 C CA . ASP A 1 105 ? -2.140 -4.646 18.290 1.00 90.06 105 ASP A CA 1
ATOM 852 C C . ASP A 1 105 ? -2.086 -3.113 18.235 1.00 90.06 105 ASP A C 1
ATOM 854 O O . ASP A 1 105 ? -2.910 -2.417 18.826 1.00 90.06 105 ASP A O 1
ATOM 858 N N . ASN A 1 106 ? -1.133 -2.556 17.485 1.00 95.31 106 ASN A N 1
ATOM 859 C CA . ASN A 1 106 ? -0.921 -1.116 17.428 1.00 95.31 106 ASN A CA 1
ATOM 860 C C . ASN A 1 106 ? -1.826 -0.450 16.381 1.00 95.31 106 ASN A C 1
ATOM 862 O O . ASN A 1 106 ? -1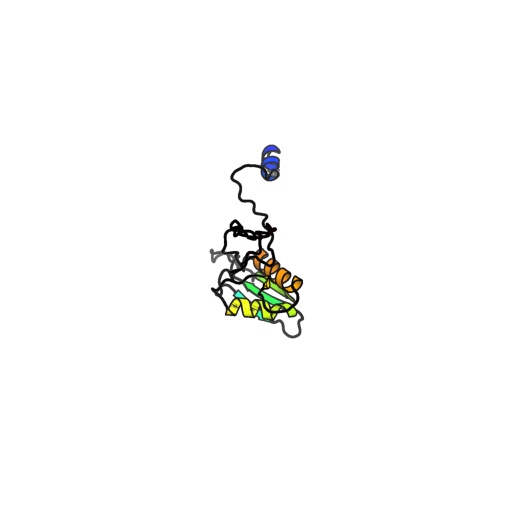.571 -0.527 15.177 1.00 95.31 106 ASN A O 1
ATOM 866 N N . ALA A 1 107 ? -2.849 0.271 16.844 1.00 95.00 107 ALA A N 1
ATOM 867 C CA . ALA A 1 107 ? -3.768 1.015 15.982 1.00 95.00 107 ALA A CA 1
ATOM 868 C C . ALA A 1 107 ? -3.057 2.034 15.070 1.00 95.00 107 ALA A C 1
ATOM 870 O O . ALA A 1 107 ? -3.468 2.221 13.925 1.00 95.00 107 ALA A O 1
ATOM 871 N N . ASN A 1 108 ? -1.968 2.657 15.535 1.00 96.12 108 ASN A N 1
ATOM 872 C CA . ASN A 1 108 ? -1.206 3.603 14.720 1.00 96.12 108 ASN A CA 1
ATOM 873 C C . ASN A 1 108 ? -0.516 2.908 13.538 1.00 96.12 108 ASN A C 1
ATOM 875 O O . ASN A 1 108 ? -0.501 3.447 12.435 1.00 96.12 108 ASN A O 1
ATOM 879 N N . ASP A 1 109 ? -0.008 1.691 13.741 1.00 97.06 109 ASP A N 1
ATOM 880 C CA . ASP A 1 109 ? 0.629 0.911 12.677 1.00 97.06 109 ASP A CA 1
ATOM 881 C C . ASP A 1 109 ? -0.404 0.457 11.631 1.00 97.06 109 ASP A C 1
ATOM 883 O O . ASP A 1 109 ? -0.153 0.578 10.431 1.00 97.06 109 ASP A O 1
ATOM 887 N N . LYS A 1 110 ? -1.607 0.042 12.062 1.00 97.06 110 LYS A N 1
ATOM 888 C CA . LYS A 1 110 ? -2.725 -0.277 11.150 1.00 97.06 110 LYS A CA 1
ATOM 889 C C . LYS A 1 110 ? -3.105 0.929 10.290 1.00 97.06 110 LYS A C 1
ATOM 891 O O . LYS A 1 110 ? -3.225 0.824 9.068 1.00 97.06 110 LYS A O 1
ATOM 896 N N . MET A 1 111 ? -3.237 2.097 10.921 1.00 96.56 111 MET A N 1
ATOM 897 C CA . MET A 1 111 ? -3.520 3.352 10.223 1.00 96.56 111 MET A CA 1
ATOM 898 C C . MET A 1 111 ? -2.385 3.754 9.277 1.00 96.56 111 MET A C 1
ATOM 900 O O . MET A 1 111 ? -2.655 4.239 8.178 1.00 96.56 111 MET A O 1
ATOM 904 N N . GLN A 1 112 ? -1.126 3.539 9.666 1.00 96.44 112 GLN A N 1
ATOM 905 C CA . GLN A 1 112 ? 0.040 3.822 8.830 1.00 96.44 112 GLN A CA 1
ATOM 906 C C . GLN A 1 112 ? 0.036 2.967 7.556 1.00 96.44 112 GLN A C 1
ATOM 908 O O . GLN A 1 112 ? 0.234 3.507 6.466 1.00 96.44 112 GLN A O 1
ATOM 913 N N . VAL A 1 113 ? -0.239 1.662 7.674 1.00 96.88 113 VAL A N 1
ATOM 914 C CA . VAL A 1 113 ? -0.379 0.759 6.519 1.00 96.88 113 VAL A CA 1
ATOM 915 C C . VAL A 1 113 ? -1.497 1.233 5.605 1.00 96.88 113 VAL A C 1
ATOM 917 O O . VAL A 1 113 ? -1.273 1.417 4.409 1.00 96.88 113 VAL A O 1
ATOM 920 N N . ALA A 1 114 ? -2.681 1.483 6.165 1.00 96.62 114 ALA A N 1
ATOM 921 C CA . ALA A 1 114 ? -3.838 1.890 5.382 1.00 96.62 114 ALA A CA 1
ATOM 922 C C . ALA A 1 114 ? -3.583 3.202 4.624 1.00 96.62 114 ALA A C 1
ATOM 924 O O . ALA A 1 114 ? -3.811 3.266 3.419 1.00 96.62 114 ALA A O 1
ATOM 925 N N . ARG A 1 115 ? -3.034 4.225 5.291 1.00 95.31 115 ARG A N 1
ATOM 926 C CA . ARG A 1 115 ? -2.687 5.508 4.657 1.00 95.31 115 ARG A CA 1
ATOM 927 C C . ARG A 1 115 ? -1.654 5.334 3.548 1.00 95.31 115 ARG A C 1
ATOM 929 O O . ARG A 1 115 ? -1.862 5.842 2.454 1.00 95.31 115 ARG A O 1
ATOM 936 N N . GLY A 1 116 ? -0.573 4.594 3.805 1.00 95.56 116 GLY A N 1
ATOM 937 C CA . GLY A 1 116 ? 0.480 4.383 2.812 1.00 95.56 116 GLY A CA 1
ATOM 938 C C . GLY A 1 116 ? -0.028 3.663 1.562 1.00 95.56 116 GLY A C 1
ATOM 939 O O . GLY A 1 116 ? 0.227 4.107 0.444 1.00 95.56 116 GLY A O 1
ATOM 940 N N . LEU A 1 117 ? -0.797 2.585 1.742 1.00 96.06 117 LEU A N 1
ATOM 941 C CA . LEU A 1 117 ? -1.377 1.841 0.624 1.00 96.06 117 LEU A CA 1
ATOM 942 C C . LEU A 1 117 ? -2.432 2.655 -0.136 1.00 96.06 117 LEU A C 1
ATOM 944 O O . LEU A 1 117 ? -2.510 2.551 -1.359 1.00 96.06 117 LEU A O 1
ATOM 948 N N . PHE A 1 118 ? -3.238 3.454 0.568 1.00 94.81 118 PHE A N 1
ATOM 949 C CA . PHE A 1 118 ? -4.288 4.271 -0.040 1.00 94.81 118 PHE A CA 1
ATOM 950 C C . PHE A 1 118 ? -3.706 5.406 -0.877 1.00 94.81 118 PHE A C 1
ATOM 952 O O . PHE A 1 118 ? -4.102 5.571 -2.028 1.00 94.81 118 PHE A O 1
ATOM 959 N N . SER A 1 119 ? -2.706 6.122 -0.355 1.00 92.00 119 SER A N 1
ATOM 960 C CA . SER A 1 119 ? -2.004 7.172 -1.103 1.00 92.00 119 SER A CA 1
ATOM 961 C C . SER A 1 119 ? -1.316 6.639 -2.364 1.00 92.00 119 SER A C 1
ATOM 963 O O . SER A 1 119 ? -1.214 7.355 -3.354 1.00 92.00 119 SER A O 1
ATOM 965 N N . ALA A 1 120 ? -0.879 5.376 -2.354 1.00 92.69 120 ALA A N 1
ATOM 966 C CA . ALA A 1 120 ? -0.312 4.700 -3.522 1.00 92.69 120 ALA A CA 1
ATOM 967 C C . ALA A 1 120 ? -1.371 4.069 -4.458 1.00 92.69 120 ALA A C 1
ATOM 969 O O . ALA A 1 120 ? -1.014 3.452 -5.461 1.00 92.69 120 ALA A O 1
ATOM 970 N N . GLY A 1 121 ? -2.668 4.174 -4.140 1.00 93.19 121 GLY A N 1
ATOM 971 C CA . GLY A 1 121 ? -3.764 3.587 -4.923 1.00 93.19 121 GLY A CA 1
ATOM 972 C C . GLY A 1 121 ? -3.841 2.054 -4.875 1.00 93.19 121 GLY A C 1
ATOM 973 O O . GLY A 1 121 ? -4.534 1.432 -5.687 1.00 93.19 121 GLY A O 1
ATOM 974 N N . LEU A 1 122 ? -3.125 1.419 -3.942 1.00 95.50 122 LEU A N 1
ATOM 975 C CA . LEU A 1 122 ? -3.038 -0.042 -3.817 1.00 95.50 122 LEU A CA 1
ATOM 976 C C . LEU A 1 122 ? -4.219 -0.641 -3.049 1.00 95.50 122 LEU A C 1
ATOM 978 O O . LEU A 1 122 ? -4.469 -1.842 -3.163 1.00 95.50 122 LEU A O 1
ATOM 982 N N . ILE A 1 123 ? -4.950 0.186 -2.302 1.00 95.75 123 ILE A N 1
ATOM 983 C CA . ILE A 1 123 ? -6.227 -0.169 -1.684 1.00 95.75 123 ILE A CA 1
ATOM 984 C C . ILE A 1 123 ? -7.319 0.817 -2.096 1.00 95.75 123 ILE A C 1
ATOM 986 O O . ILE A 1 123 ? -7.054 1.982 -2.387 1.00 95.75 123 ILE A O 1
ATOM 990 N N . ILE A 1 124 ? -8.556 0.342 -2.056 1.00 93.25 124 ILE A N 1
ATOM 991 C CA . ILE A 1 124 ? -9.782 1.112 -2.256 1.00 93.25 124 ILE A CA 1
ATOM 992 C C . ILE A 1 124 ? -10.678 0.979 -1.025 1.00 93.25 124 ILE A C 1
ATOM 994 O O . ILE A 1 124 ? -10.588 -0.009 -0.295 1.00 93.25 124 ILE A O 1
ATOM 998 N N . SER A 1 125 ? -11.570 1.948 -0.817 1.00 91.31 125 SER A N 1
ATOM 999 C CA . SER A 1 125 ? -12.686 1.806 0.120 1.00 91.31 125 SER A CA 1
ATOM 1000 C C . SER A 1 125 ? -13.949 1.452 -0.678 1.00 91.31 125 SER A C 1
ATOM 1002 O O . SER A 1 125 ? -14.407 2.280 -1.468 1.00 91.31 125 SER A O 1
ATOM 1004 N N . PRO A 1 126 ? -14.461 0.212 -0.571 1.00 79.88 126 PRO A N 1
ATOM 1005 C CA . PRO A 1 126 ? -15.544 -0.289 -1.420 1.00 79.88 126 PRO A CA 1
ATOM 1006 C C . PRO A 1 126 ? -16.909 0.290 -1.042 1.00 79.88 126 PRO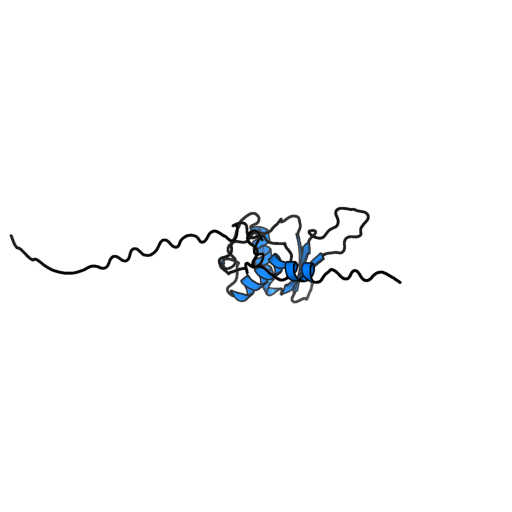 A C 1
ATOM 1008 O O . PRO A 1 126 ? -17.772 0.449 -1.903 1.00 79.88 126 PRO A O 1
ATOM 1011 N N . VAL A 1 127 ? -17.104 0.639 0.229 1.00 74.38 127 VAL A N 1
ATOM 1012 C CA . VAL A 1 127 ? -18.290 1.370 0.664 1.00 74.38 127 VAL A CA 1
ATOM 1013 C C . VAL A 1 127 ? -18.057 2.830 0.304 1.00 74.38 127 VAL A C 1
ATOM 1015 O O . VAL A 1 127 ? -17.119 3.446 0.812 1.00 74.38 127 VAL A O 1
ATOM 1018 N N . ALA A 1 128 ? -18.906 3.388 -0.569 1.00 55.97 128 ALA A N 1
ATOM 1019 C CA . ALA A 1 128 ? -18.936 4.828 -0.780 1.00 55.97 128 ALA A CA 1
ATOM 1020 C C . ALA A 1 128 ? -19.014 5.466 0.601 1.00 55.97 128 ALA A C 1
ATOM 1022 O O . ALA A 1 128 ? -19.875 5.122 1.411 1.00 55.97 128 ALA A O 1
ATOM 1023 N N . CYS A 1 129 ? -18.052 6.325 0.888 1.00 48.72 129 CYS A N 1
ATOM 1024 C CA . CYS A 1 129 ? -17.856 6.944 2.177 1.00 48.72 129 CYS A CA 1
ATOM 1025 C C . CYS A 1 129 ? -19.027 7.914 2.469 1.00 48.72 129 CYS A C 1
ATOM 1027 O O . CYS A 1 129 ? -18.883 9.131 2.432 1.00 48.72 129 CYS A O 1
ATOM 1029 N N . GLY A 1 130 ? -20.200 7.345 2.751 1.00 44.91 130 GLY A N 1
ATOM 1030 C CA . GLY A 1 130 ? -21.515 7.974 2.666 1.00 44.91 130 GLY A CA 1
ATOM 1031 C C . GLY A 1 130 ? -22.652 7.160 3.303 1.00 44.91 130 GLY A C 1
ATOM 1032 O O . GLY A 1 130 ? -23.699 7.735 3.557 1.00 44.91 130 GLY A O 1
ATOM 1033 N N . CYS A 1 131 ? -22.459 5.890 3.679 1.00 35.44 131 CYS A N 1
ATOM 1034 C CA . CYS A 1 131 ? -23.373 5.239 4.624 1.00 35.44 131 CYS A CA 1
ATOM 1035 C C . CYS A 1 131 ? -22.864 5.437 6.053 1.00 35.44 131 CYS A C 1
ATOM 1037 O O . CYS A 1 131 ? -22.077 4.642 6.563 1.00 35.44 131 CYS A O 1
ATOM 1039 N N . SER A 1 132 ? -23.329 6.494 6.720 1.00 39.69 132 SER A N 1
ATOM 1040 C CA . SER A 1 132 ? -23.587 6.364 8.152 1.00 39.69 132 SER A CA 1
ATOM 1041 C C . SER A 1 132 ? -24.623 5.254 8.284 1.00 39.69 132 SER A C 1
ATOM 1043 O O . SER A 1 132 ? -25.794 5.461 7.963 1.00 39.69 132 SER A O 1
ATOM 1045 N N . VAL A 1 133 ? -24.182 4.057 8.674 1.00 37.59 133 VAL A N 1
ATOM 1046 C CA . VAL A 1 133 ? -25.089 3.097 9.299 1.00 37.59 133 VAL A CA 1
ATOM 1047 C C . VAL A 1 133 ? -25.740 3.884 10.422 1.00 37.59 133 VAL A C 1
ATOM 1049 O O . VAL A 1 133 ? -25.041 4.384 11.302 1.00 37.59 133 VAL A O 1
ATOM 1052 N N . LEU A 1 134 ? -27.044 4.114 10.295 1.00 38.72 134 LEU A N 1
ATOM 1053 C CA . LEU A 1 134 ? -27.835 4.695 11.358 1.00 38.72 134 LEU A CA 1
ATOM 1054 C C . LEU A 1 134 ? -27.575 3.827 12.585 1.00 38.72 134 LEU A C 1
ATOM 1056 O O . LEU A 1 134 ? -27.922 2.646 12.603 1.00 38.72 134 LEU A O 1
ATOM 1060 N N . GLU A 1 135 ? -26.909 4.409 13.576 1.00 36.31 135 GLU A N 1
ATOM 1061 C CA . GLU A 1 135 ? -27.030 3.961 14.948 1.00 36.31 135 GLU A CA 1
ATOM 1062 C C . GLU A 1 135 ? -28.522 4.058 15.266 1.00 36.31 135 GLU A C 1
ATOM 1064 O O . GLU A 1 135 ? -29.053 5.136 15.518 1.00 36.31 135 GLU A O 1
ATOM 1069 N N . SER A 1 136 ? -29.245 2.945 15.150 1.00 38.94 136 SER A N 1
ATOM 1070 C CA . SER A 1 136 ? -30.575 2.847 15.729 1.00 38.94 136 SER A CA 1
ATOM 1071 C C . SER A 1 136 ? -30.387 2.836 17.240 1.00 38.94 136 SER A C 1
ATOM 1073 O O . SER A 1 136 ? -29.943 1.849 17.832 1.00 38.94 136 SER A O 1
ATOM 1075 N N . GLU A 1 137 ? -30.650 4.004 17.809 1.00 38.56 137 GLU A N 1
ATOM 1076 C CA . GLU A 1 137 ? -30.621 4.336 19.217 1.00 38.56 137 GLU A CA 1
ATOM 1077 C C . GLU A 1 137 ? -31.362 3.297 20.070 1.00 38.56 137 GLU A C 1
ATOM 1079 O O . GLU A 1 137 ? -32.512 2.934 19.831 1.00 38.56 137 GLU A O 1
ATOM 1084 N N . VAL A 1 138 ? -30.656 2.827 21.097 1.00 37.41 138 VAL A N 1
ATOM 1085 C CA . VAL A 1 138 ? -31.094 2.787 22.498 1.00 37.41 138 VAL A CA 1
ATOM 1086 C C . VAL A 1 138 ? -32.608 2.948 22.714 1.00 37.41 138 VAL A C 1
ATOM 1088 O O . VAL A 1 138 ? -33.121 4.037 22.954 1.00 37.41 138 VAL A O 1
ATOM 1091 N N . GLY A 1 139 ? -33.313 1.822 22.809 1.00 34.56 139 GLY A N 1
ATOM 1092 C CA . GLY A 1 139 ? -34.576 1.742 23.539 1.00 34.56 139 GLY A CA 1
ATOM 1093 C C . GLY A 1 139 ? -34.325 1.738 25.049 1.00 34.56 139 GLY A C 1
ATOM 1094 O O . GLY A 1 139 ? -34.435 0.697 25.693 1.00 34.56 139 GLY A O 1
ATOM 1095 N N . LYS A 1 140 ? -33.975 2.891 25.636 1.00 36.91 140 LYS A N 1
ATOM 1096 C CA . LYS A 1 140 ? -34.145 3.112 27.081 1.00 36.91 140 LYS A CA 1
ATOM 1097 C C . LYS A 1 140 ? -35.576 3.577 27.332 1.00 36.91 140 LYS A C 1
ATOM 1099 O O . LYS A 1 140 ? -35.848 4.770 27.326 1.00 36.91 140 LYS A O 1
ATOM 1104 N N . ALA A 1 141 ? -36.469 2.641 27.631 1.00 38.00 141 ALA A N 1
ATOM 1105 C CA . ALA A 1 141 ? -37.691 2.958 28.358 1.00 38.00 141 ALA A CA 1
ATOM 1106 C C . ALA A 1 141 ? -37.406 2.808 29.860 1.00 38.00 141 ALA A C 1
ATOM 1108 O O . ALA A 1 141 ? -37.319 1.700 30.390 1.00 38.00 141 ALA A O 1
ATOM 1109 N N . LYS A 1 142 ? -37.208 3.939 30.540 1.00 41.25 142 LYS A N 1
ATOM 1110 C CA . LYS A 1 142 ? -37.457 4.057 31.976 1.00 41.25 142 LYS A CA 1
ATOM 1111 C C . LYS A 1 142 ? -38.658 4.977 32.155 1.00 41.25 142 LYS A C 1
ATOM 1113 O O . LYS A 1 142 ? -38.502 6.184 32.059 1.00 41.25 142 LYS A O 1
ATOM 1118 N N . GLU A 1 143 ? -39.795 4.396 32.499 1.00 36.59 143 GLU A N 1
ATOM 1119 C CA . GLU A 1 143 ? -40.789 5.028 33.363 1.00 36.59 143 GLU A CA 1
ATOM 1120 C C . GLU A 1 143 ? -41.114 4.015 34.469 1.00 36.59 143 GLU A C 1
ATOM 1122 O O . GLU A 1 143 ? -41.434 2.860 34.202 1.00 36.59 143 GLU A O 1
ATOM 1127 N N . GLY A 1 144 ? -40.938 4.424 35.722 1.00 34.78 144 GLY A N 1
ATOM 1128 C CA . GLY A 1 144 ? -41.693 3.875 36.854 1.00 34.78 144 GLY A CA 1
ATOM 1129 C C . GLY A 1 144 ? -42.613 4.982 37.382 1.00 34.78 144 GLY A C 1
ATOM 1130 O O . GLY A 1 144 ? -42.706 6.015 36.722 1.00 34.78 144 GLY A O 1
ATOM 1131 N N . PRO A 1 145 ? -43.157 4.894 38.609 1.00 55.53 145 PRO A N 1
ATOM 1132 C CA . PRO A 1 145 ? -43.437 3.733 39.455 1.00 55.53 145 PRO A CA 1
ATOM 1133 C C . PRO A 1 145 ? -44.936 3.703 39.883 1.00 55.53 145 PRO A C 1
ATOM 1135 O O . PRO A 1 145 ? -45.762 4.404 39.316 1.00 55.53 145 PRO A O 1
ATOM 1138 N N . GLU A 1 146 ? -45.241 2.920 40.926 1.00 38.22 146 GLU A N 1
ATOM 1139 C CA . GLU A 1 146 ? -46.448 2.938 41.788 1.00 38.22 146 GLU A CA 1
ATOM 1140 C C . GLU A 1 146 ? -47.544 1.875 41.563 1.00 38.22 146 GLU A C 1
ATOM 1142 O O . GLU A 1 146 ? -48.465 2.008 40.770 1.00 38.22 146 GLU A O 1
ATOM 1147 N N . GLY A 1 147 ? -47.465 0.835 42.408 1.00 35.19 147 GLY A N 1
ATOM 1148 C CA . GLY A 1 147 ? -48.482 0.552 43.427 1.00 35.19 147 GLY A CA 1
ATOM 1149 C C . GLY A 1 147 ? -49.811 -0.064 42.983 1.00 35.19 147 GLY A C 1
ATOM 1150 O O . GLY A 1 147 ? -50.655 0.631 42.439 1.00 35.19 147 GLY A O 1
ATOM 1151 N N . ARG A 1 148 ? -50.078 -1.313 43.404 1.00 37.66 148 ARG A N 1
ATOM 1152 C CA . ARG A 1 148 ? -51.163 -1.652 44.358 1.00 37.66 148 ARG A CA 1
ATOM 1153 C C . ARG A 1 148 ? -51.188 -3.155 44.651 1.00 37.66 148 ARG A C 1
ATOM 1155 O O . ARG A 1 148 ? -51.532 -3.970 43.805 1.00 37.66 148 ARG A O 1
ATOM 1162 N N . ILE A 1 149 ? -50.882 -3.498 45.896 1.00 47.06 149 ILE A N 1
ATOM 1163 C CA . ILE A 1 149 ? -51.192 -4.790 46.515 1.00 47.06 149 ILE A CA 1
ATOM 1164 C C . ILE A 1 149 ? -52.719 -4.918 46.613 1.00 47.06 149 ILE A C 1
ATOM 1166 O O . ILE A 1 149 ? -53.353 -4.024 47.179 1.00 47.06 149 ILE A O 1
ATOM 1170 N N . ARG A 1 150 ? -53.304 -6.028 46.144 1.00 41.16 150 ARG A N 1
ATOM 1171 C CA . ARG A 1 150 ? -54.559 -6.572 46.688 1.00 41.16 150 ARG A CA 1
ATOM 1172 C C . ARG A 1 150 ? -54.532 -8.099 46.701 1.00 41.16 150 ARG A C 1
ATOM 1174 O O . ARG A 1 150 ? -54.210 -8.734 45.707 1.00 41.16 150 ARG A O 1
ATOM 1181 N N . GLN A 1 151 ? -54.858 -8.613 47.880 1.00 40.38 151 GLN A N 1
ATOM 1182 C CA . GLN A 1 151 ? -55.073 -10.007 48.247 1.00 40.38 151 GLN A CA 1
ATOM 1183 C C . GLN A 1 151 ? -56.247 -10.625 47.476 1.00 40.38 151 GLN A C 1
ATOM 1185 O O . GLN A 1 151 ? -57.218 -9.930 47.167 1.00 40.38 151 GLN A O 1
ATOM 1190 N N . THR A 1 152 ? -56.207 -11.941 47.278 1.00 45.81 152 THR A N 1
ATOM 1191 C CA . THR A 1 152 ? -57.323 -12.850 47.593 1.00 45.81 152 THR A CA 1
ATOM 1192 C C . THR A 1 152 ? -56.783 -14.254 47.802 1.00 45.81 152 THR A C 1
ATOM 1194 O O . THR A 1 152 ? -55.816 -14.610 47.093 1.00 45.81 152 THR A O 1
#

pLDDT: mean 76.54, std 23.0, range [34.56, 97.06]

Radius of gyration: 25.28 Å; chains: 1; bounding box: 77×49×75 Å

Organism: Taenia asiatica (NCBI:txid60517)

InterPro domains:
  IPR049043 RIOX1/NO66-like, C-terminal winged helix domain [PF21233] (22-124)

Foldseek 3Di:
DDDDPPPPVVVVVVVVDPPDPPDDPPDDAADQQFKKAFPDLVFWDWADDPPDQKIKIWGCPPPDPDPVDDDDTDIQIDGPVLVQQVVVRSVPPPDIDGLNPRDDDDSVSSSVVVVSCVVVVRMDRPPPPPDPPPPPDDPPDDDDDDDDDDDD

Sequence (152 aa):
LGDSNVYPESQIERLLNPHVEGRVKFERELKPTTSIRLTRRSILGLVRRRGGDSFCIYHILCNSRDLRFANYATYLEMPRKLLSMVEWLIAIYPNDVMICDLPGDNANDKMQVARGLFSAGLIISPVACGCSVLESEVGKAKEGPEGRIRQT

Secondary structure (DSSP, 8-state):
--------HHHHHHHH----TT---------TT-EEEES-STTEEEEEPTT-SEEEEEE-TT--SSTTSPPP-EEEEEEGGGHHHHHHHHHHTT--EEGGGSSSS-HHHHHHHHHHHHHTTSEE--S-TT----------------------